Protein AF-A0A1T8H5L9-F1 (afdb_monomer_lite)

Sequence (57 aa):
MRVNAVALHLVPGTPETGLWCEICLLPSRYEVALYALVGDSAPIHVGTFHGCDGHQA

Structure (mmCIF, N/CA/C/O backbone):
data_AF-A0A1T8H5L9-F1
#
_entry.id   AF-A0A1T8H5L9-F1
#
loop_
_atom_site.group_PDB
_atom_site.id
_atom_site.type_symbol
_atom_site.label_atom_id
_atom_site.label_alt_id
_atom_site.label_comp_id
_atom_site.label_asym_id
_atom_site.label_entity_id
_atom_site.label_seq_id
_atom_site.pdbx_PDB_ins_code
_atom_site.Cartn_x
_atom_site.Cartn_y
_atom_site.Cartn_z
_atom_site.occupancy
_atom_site.B_iso_or_equiv
_atom_site.auth_seq_id
_atom_site.auth_comp_id
_atom_site.auth_asym_id
_atom_site.auth_atom_id
_atom_site.pdbx_PDB_model_num
ATOM 1 N N . MET A 1 1 ? 27.580 11.061 -6.400 1.00 41.94 1 MET A N 1
ATOM 2 C CA . MET A 1 1 ? 26.511 10.051 -6.239 1.00 41.94 1 MET A CA 1
ATOM 3 C C . MET A 1 1 ? 25.267 10.614 -6.918 1.00 41.94 1 MET A C 1
ATOM 5 O O . MET A 1 1 ? 24.833 11.684 -6.514 1.00 41.94 1 MET A O 1
ATOM 9 N N . ARG A 1 2 ? 24.775 10.017 -8.013 1.00 54.47 2 ARG A N 1
ATOM 10 C CA . ARG A 1 2 ? 23.500 10.436 -8.626 1.00 54.47 2 ARG A CA 1
ATOM 11 C C . ARG A 1 2 ? 22.372 9.805 -7.810 1.00 54.47 2 ARG A C 1
ATOM 13 O O . ARG A 1 2 ? 22.375 8.592 -7.638 1.00 54.47 2 ARG A O 1
ATOM 20 N N . VAL A 1 3 ? 21.461 10.618 -7.287 1.00 50.94 3 VAL A N 1
ATOM 21 C CA . VAL A 1 3 ? 20.236 10.125 -6.649 1.00 50.94 3 VAL A CA 1
ATOM 22 C C . VAL A 1 3 ? 19.232 9.892 -7.774 1.00 50.94 3 VAL A C 1
ATOM 24 O O . VAL A 1 3 ? 18.820 10.844 -8.432 1.00 50.94 3 VAL A O 1
ATOM 27 N N . ASN A 1 4 ? 18.900 8.631 -8.052 1.00 58.75 4 ASN A N 1
ATOM 28 C CA . ASN A 1 4 ? 17.810 8.312 -8.971 1.00 58.75 4 ASN A CA 1
ATOM 29 C C . ASN A 1 4 ? 16.492 8.620 -8.257 1.00 58.75 4 ASN A C 1
ATOM 31 O O . ASN A 1 4 ? 16.323 8.244 -7.097 1.00 58.75 4 ASN A O 1
ATOM 35 N N . ALA A 1 5 ? 15.572 9.309 -8.931 1.00 60.12 5 ALA A N 1
ATOM 36 C CA . ALA A 1 5 ? 14.222 9.472 -8.413 1.00 60.12 5 ALA A CA 1
ATOM 37 C C . ALA A 1 5 ? 13.576 8.083 -8.284 1.00 60.12 5 ALA A C 1
ATOM 39 O O . ALA A 1 5 ? 13.542 7.329 -9.256 1.00 60.12 5 ALA A O 1
ATOM 40 N N . VAL A 1 6 ? 13.105 7.741 -7.084 1.00 60.59 6 VAL A N 1
ATOM 41 C CA . VAL A 1 6 ? 12.372 6.499 -6.816 1.00 60.59 6 VAL A CA 1
ATOM 42 C C . VAL A 1 6 ? 10.903 6.860 -6.665 1.00 60.59 6 VAL A C 1
ATOM 44 O O . VAL A 1 6 ? 10.542 7.625 -5.772 1.00 60.59 6 VAL A O 1
ATOM 47 N N . ALA A 1 7 ? 10.060 6.317 -7.5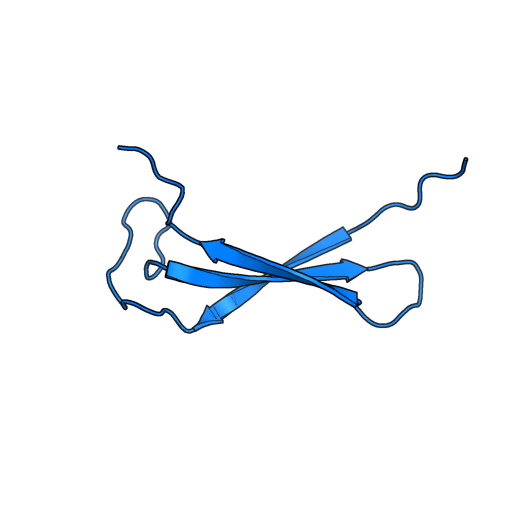38 1.00 63.97 7 ALA A N 1
ATOM 48 C CA . ALA A 1 7 ? 8.617 6.339 -7.341 1.00 63.97 7 ALA A CA 1
ATOM 49 C C . ALA A 1 7 ? 8.202 5.069 -6.586 1.00 63.97 7 ALA A C 1
ATOM 51 O O . ALA A 1 7 ? 8.613 3.966 -6.954 1.00 63.97 7 ALA A O 1
ATOM 52 N N . LEU A 1 8 ? 7.407 5.242 -5.527 1.00 62.97 8 LEU A N 1
ATOM 53 C CA . LEU A 1 8 ? 6.798 4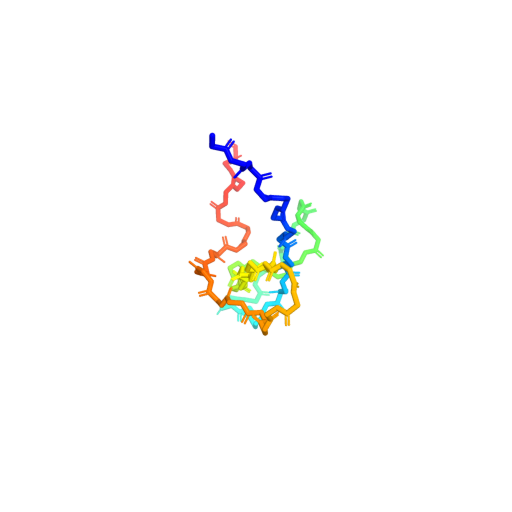.156 -4.760 1.00 62.97 8 LEU A CA 1
ATOM 54 C C . LEU A 1 8 ? 5.350 3.987 -5.219 1.00 62.97 8 LEU A C 1
ATOM 56 O O . LEU A 1 8 ? 4.568 4.935 -5.149 1.00 62.97 8 LEU A O 1
ATOM 60 N N . HIS A 1 9 ? 4.994 2.787 -5.675 1.00 60.91 9 HIS A N 1
ATOM 61 C CA . HIS A 1 9 ? 3.605 2.429 -5.962 1.00 60.91 9 HIS A CA 1
ATOM 62 C C . HIS A 1 9 ? 3.056 1.581 -4.813 1.00 60.91 9 HIS A C 1
ATOM 64 O O . HIS A 1 9 ? 3.626 0.537 -4.496 1.00 60.91 9 HIS A O 1
ATOM 70 N N . LEU A 1 10 ? 1.976 2.059 -4.190 1.00 63.66 10 LEU A N 1
ATOM 71 C CA . LEU A 1 10 ? 1.278 1.397 -3.090 1.00 63.66 10 LEU A CA 1
ATOM 72 C C . LEU A 1 10 ? 0.034 0.700 -3.641 1.00 63.66 10 LEU A C 1
ATOM 74 O O . LEU A 1 10 ? -0.849 1.365 -4.182 1.00 63.66 10 LEU A O 1
ATOM 78 N N . VAL A 1 11 ? -0.041 -0.621 -3.489 1.00 68.00 11 VAL A N 1
ATOM 79 C CA . VAL A 1 11 ? -1.203 -1.414 -3.913 1.00 68.00 11 VAL A CA 1
ATOM 80 C C . VAL A 1 11 ? -1.846 -2.038 -2.674 1.00 68.00 11 VAL A C 1
ATOM 82 O O . VAL A 1 11 ? -1.184 -2.838 -2.010 1.00 68.00 11 VAL A O 1
ATOM 85 N N . PRO A 1 12 ? -3.102 -1.686 -2.337 1.00 66.94 12 PRO A N 1
ATOM 86 C CA . PRO A 1 12 ? -3.838 -2.356 -1.272 1.00 66.94 12 PRO A CA 1
ATOM 87 C C . PRO A 1 12 ? -4.101 -3.815 -1.652 1.00 66.94 12 PRO A C 1
ATOM 89 O O . PRO A 1 12 ? -4.642 -4.101 -2.721 1.00 66.94 12 PRO A O 1
ATOM 92 N N . GLY A 1 13 ? -3.702 -4.727 -0.779 1.00 72.06 13 GLY A N 1
ATOM 93 C CA . GLY A 1 13 ? -3.936 -6.158 -0.879 1.00 72.06 13 GLY A CA 1
ATOM 94 C C . GLY A 1 13 ? -5.237 -6.593 -0.209 1.00 72.06 13 GLY A C 1
ATOM 95 O O . GLY A 1 13 ? -6.145 -5.799 0.048 1.00 72.06 13 GLY A O 1
ATOM 96 N N . THR A 1 14 ? -5.321 -7.893 0.072 1.00 71.62 14 THR A N 1
ATOM 97 C CA . THR A 1 14 ? -6.484 -8.501 0.729 1.00 71.62 14 THR A CA 1
ATOM 98 C C . THR A 1 14 ? -6.466 -8.168 2.224 1.00 71.62 14 THR A C 1
ATOM 100 O O . THR A 1 14 ? -5.400 -8.212 2.838 1.00 71.62 14 THR A O 1
ATOM 103 N N . PRO A 1 15 ? -7.612 -7.836 2.838 1.00 68.94 15 PRO A N 1
ATOM 104 C CA . PRO A 1 15 ? -7.669 -7.609 4.276 1.00 68.94 15 PRO A CA 1
ATOM 105 C C . PRO A 1 15 ? -7.556 -8.904 5.080 1.00 68.94 15 PRO A C 1
ATOM 107 O O . PRO A 1 15 ? -8.196 -9.898 4.744 1.00 68.94 15 PRO A O 1
ATOM 110 N N . GLU A 1 16 ? -6.804 -8.872 6.179 1.00 71.81 16 GLU A N 1
ATOM 111 C CA . GLU A 1 16 ? -6.634 -10.029 7.070 1.00 71.81 16 GLU A CA 1
ATOM 112 C C . GLU A 1 16 ? -7.776 -10.184 8.077 1.00 71.81 16 GLU A C 1
ATOM 114 O O . GLU A 1 16 ? -8.169 -11.300 8.406 1.00 71.81 16 GLU A O 1
ATOM 119 N N . THR A 1 17 ? -8.310 -9.070 8.588 1.00 67.12 17 THR A N 1
ATOM 120 C CA . THR A 1 17 ? -9.301 -9.096 9.683 1.00 67.12 17 THR A CA 1
ATOM 121 C C . THR A 1 17 ? -10.697 -8.648 9.256 1.00 67.12 17 THR A C 1
ATOM 123 O O . THR A 1 17 ? -11.669 -8.917 9.958 1.00 67.12 17 THR A O 1
ATOM 126 N N . GLY A 1 18 ? -10.820 -7.953 8.118 1.00 66.62 18 GLY A N 1
ATOM 127 C CA . GLY A 1 18 ? -12.095 -7.448 7.592 1.00 66.62 18 GLY A CA 1
ATOM 128 C C . GLY A 1 18 ? -12.779 -6.365 8.443 1.00 66.62 18 GLY A C 1
ATOM 129 O O . GLY A 1 18 ? -13.842 -5.883 8.057 1.00 66.62 18 GLY A O 1
ATOM 130 N N . LEU A 1 19 ? -12.196 -5.954 9.576 1.00 69.75 19 LEU A N 1
ATOM 131 C CA . LEU A 1 19 ? -12.748 -4.908 10.442 1.00 69.75 19 LEU A CA 1
ATOM 132 C C . LEU A 1 19 ? -12.556 -3.541 9.786 1.00 69.75 19 LEU A C 1
ATOM 134 O O . LEU A 1 19 ? -11.428 -3.180 9.476 1.00 69.75 19 LEU A O 1
ATOM 138 N N . TRP A 1 20 ? -13.622 -2.775 9.574 1.00 75.44 20 TRP A N 1
ATOM 139 C CA . TRP A 1 20 ? -13.538 -1.447 8.957 1.00 75.44 20 TRP A CA 1
ATOM 140 C C . TRP A 1 20 ? -12.826 -0.429 9.863 1.00 75.44 20 TRP A C 1
ATOM 142 O O . TRP A 1 20 ? -13.179 -0.286 11.032 1.00 75.44 20 TRP A O 1
ATOM 152 N N . CYS A 1 21 ? -11.848 0.305 9.322 1.00 74.88 21 CYS A N 1
ATOM 153 C CA . CYS A 1 21 ? -11.205 1.431 9.997 1.00 74.88 21 CYS A CA 1
ATOM 154 C C . CYS A 1 21 ? -11.858 2.750 9.562 1.00 74.88 21 CYS A C 1
ATOM 156 O O . CYS A 1 21 ? -11.781 3.128 8.394 1.00 74.88 21 CYS A O 1
ATOM 158 N N . GLU A 1 22 ? -12.443 3.495 10.501 1.00 77.50 22 GLU A N 1
ATOM 159 C CA . GLU A 1 22 ? -13.132 4.767 10.214 1.00 77.50 22 GLU A CA 1
ATOM 160 C C . GLU A 1 22 ? -12.190 5.914 9.824 1.00 77.50 22 GLU A C 1
ATOM 162 O O . GLU A 1 22 ? -12.618 6.880 9.201 1.00 77.50 22 GLU A O 1
ATOM 167 N N . ILE A 1 23 ? -10.900 5.804 10.150 1.00 75.44 23 ILE A N 1
ATOM 168 C CA . ILE A 1 23 ? -9.900 6.825 9.815 1.00 75.44 23 ILE A CA 1
ATOM 169 C C . ILE A 1 23 ? -9.302 6.552 8.427 1.00 75.44 23 ILE A C 1
ATOM 171 O O . ILE A 1 23 ? -9.173 7.468 7.621 1.00 75.44 23 ILE A O 1
ATOM 175 N N . CYS A 1 24 ? -8.947 5.295 8.125 1.00 73.06 24 CYS A N 1
ATOM 176 C CA . CYS A 1 24 ? -8.442 4.918 6.798 1.00 73.06 24 CYS A CA 1
ATOM 177 C C . CYS A 1 24 ? -9.548 4.777 5.748 1.00 73.06 24 CYS A C 1
ATOM 179 O O . CYS A 1 24 ? -9.232 4.752 4.562 1.00 73.06 24 CYS A O 1
ATOM 181 N N . LEU A 1 25 ? -10.810 4.635 6.172 1.00 75.31 25 LEU A N 1
ATOM 182 C CA . LEU A 1 25 ? -11.953 4.297 5.316 1.00 75.31 25 LEU A CA 1
ATOM 183 C C . LEU A 1 25 ? -11.685 3.052 4.452 1.00 75.31 25 LEU A C 1
ATOM 185 O O . LEU A 1 25 ? -12.025 3.003 3.271 1.00 75.31 25 LEU A O 1
ATOM 189 N N . LEU A 1 26 ? -11.038 2.056 5.061 1.00 73.06 26 LEU A N 1
ATOM 190 C CA . LEU A 1 26 ? -10.655 0.780 4.462 1.00 73.06 26 LEU A CA 1
ATOM 191 C C . LEU A 1 26 ? -10.754 -0.336 5.516 1.00 73.06 26 LEU A C 1
ATOM 193 O O . LEU A 1 26 ? -10.702 -0.051 6.718 1.00 73.06 26 LEU A O 1
ATOM 197 N N . PRO A 1 27 ? -10.870 -1.612 5.106 1.00 74.69 27 PRO A N 1
ATOM 198 C CA . PRO A 1 27 ? -10.687 -2.740 6.014 1.00 74.69 27 PRO A CA 1
ATOM 199 C C . PRO A 1 27 ? -9.309 -2.682 6.690 1.00 74.69 27 PRO A C 1
ATOM 201 O O . PRO A 1 27 ? -8.330 -2.316 6.055 1.00 74.69 27 PRO A O 1
ATOM 204 N N . SER A 1 28 ? -9.217 -3.050 7.961 1.00 72.00 28 SER A N 1
ATOM 205 C CA . SER A 1 28 ? -7.986 -3.011 8.751 1.00 72.00 28 SER A CA 1
ATOM 206 C C . SER A 1 28 ? -7.093 -4.226 8.495 1.00 72.00 28 SER A C 1
ATOM 208 O O . SER A 1 28 ? -7.569 -5.301 8.113 1.00 72.00 28 SER A O 1
ATOM 210 N N . ARG A 1 29 ? -5.784 -4.039 8.721 1.00 74.62 29 ARG A N 1
ATOM 211 C CA . ARG A 1 29 ? -4.729 -5.027 8.455 1.00 74.62 29 ARG A CA 1
ATOM 212 C C . ARG A 1 29 ? -4.782 -5.576 7.036 1.00 74.62 29 ARG A C 1
ATOM 214 O O . ARG A 1 29 ? -4.845 -6.779 6.817 1.00 74.62 29 ARG A O 1
ATOM 221 N N . TYR A 1 30 ? -4.818 -4.677 6.064 1.00 75.12 30 TYR A N 1
ATOM 222 C CA . TYR A 1 30 ? -4.595 -5.047 4.673 1.00 75.12 30 TYR A CA 1
ATOM 223 C C . TYR A 1 30 ? -3.105 -4.962 4.371 1.00 75.12 30 TYR A C 1
ATOM 225 O O . TYR A 1 30 ? -2.430 -4.021 4.794 1.00 75.12 30 TYR A O 1
ATOM 233 N N . GLU A 1 31 ? -2.585 -5.938 3.641 1.00 79.12 31 GL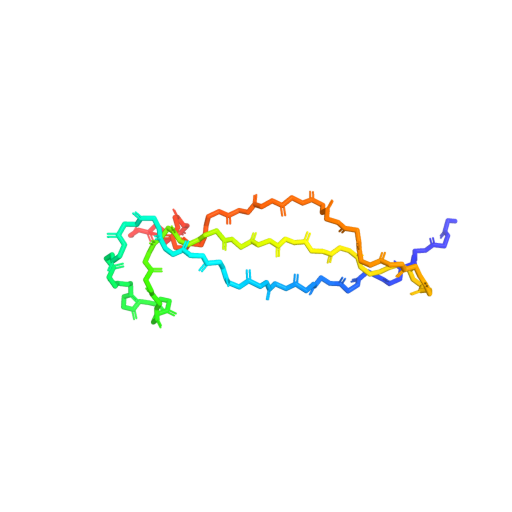U A N 1
ATOM 234 C CA . GLU A 1 31 ? -1.203 -5.879 3.181 1.00 79.12 31 GLU A CA 1
ATOM 235 C C . GLU A 1 31 ? -1.062 -4.789 2.117 1.00 79.12 31 GLU A C 1
ATOM 237 O O . GLU A 1 31 ? -1.871 -4.696 1.198 1.00 79.12 31 GLU A O 1
ATOM 242 N N . VAL A 1 32 ? -0.034 -3.954 2.215 1.00 78.19 32 VAL A N 1
ATOM 243 C CA . VAL A 1 32 ? 0.331 -2.989 1.178 1.00 78.19 32 VAL A CA 1
ATOM 244 C C . VAL A 1 32 ? 1.683 -3.385 0.627 1.00 78.19 32 VAL A C 1
ATOM 246 O O . VAL A 1 32 ? 2.688 -3.333 1.337 1.00 78.19 32 VAL A O 1
ATOM 249 N N . ALA A 1 33 ? 1.711 -3.772 -0.646 1.00 81.19 33 ALA A N 1
ATOM 250 C CA . ALA A 1 33 ? 2.953 -4.064 -1.345 1.00 81.19 33 ALA A CA 1
ATOM 251 C C . ALA A 1 33 ? 3.623 -2.768 -1.815 1.00 81.19 33 ALA A C 1
ATOM 253 O O . ALA A 1 33 ? 2.961 -1.868 -2.346 1.00 81.19 33 ALA A O 1
ATOM 254 N N . LEU A 1 34 ? 4.942 -2.690 -1.631 1.00 81.44 34 LEU A N 1
ATOM 255 C CA . LEU A 1 34 ? 5.778 -1.584 -2.080 1.00 81.44 34 LEU A CA 1
ATOM 256 C C . LEU A 1 34 ? 6.616 -2.039 -3.259 1.00 81.44 34 LEU A C 1
ATOM 258 O O . LEU A 1 34 ? 7.369 -3.016 -3.180 1.00 81.44 34 LEU A O 1
ATOM 262 N N . TYR A 1 35 ? 6.537 -1.258 -4.328 1.00 82.31 35 TYR A N 1
ATOM 263 C CA . TYR A 1 35 ? 7.363 -1.443 -5.507 1.00 82.31 35 TYR A CA 1
ATOM 264 C C . TYR A 1 35 ? 8.236 -0.218 -5.738 1.00 82.31 35 TYR A C 1
ATOM 266 O O . TYR A 1 35 ? 7.736 0.909 -5.754 1.00 82.31 35 TYR A O 1
ATOM 274 N N . ALA A 1 36 ? 9.531 -0.447 -5.945 1.00 81.12 36 ALA A N 1
ATOM 275 C CA . ALA A 1 36 ? 10.451 0.565 -6.435 1.00 81.12 36 ALA A CA 1
ATOM 276 C C . 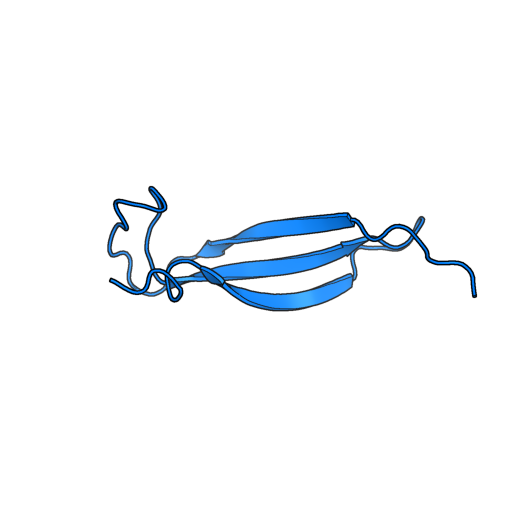ALA A 1 36 ? 10.467 0.548 -7.967 1.00 81.12 36 ALA A C 1
ATOM 278 O O . ALA A 1 36 ? 10.701 -0.492 -8.591 1.00 81.12 36 ALA A O 1
ATOM 279 N N . LEU A 1 37 ? 10.242 1.717 -8.565 1.00 80.94 37 LEU A N 1
ATOM 280 C CA . LEU A 1 37 ? 10.405 1.949 -9.999 1.00 80.94 37 LEU A CA 1
ATOM 281 C C . LEU A 1 37 ? 11.761 2.626 -10.236 1.00 80.94 37 LEU A C 1
ATOM 283 O O . LEU A 1 37 ? 11.996 3.729 -9.740 1.00 80.94 37 LEU A O 1
ATOM 287 N N . VAL A 1 38 ? 12.663 1.956 -10.961 1.00 79.19 38 VAL A N 1
ATOM 288 C CA . VAL A 1 38 ? 14.033 2.434 -11.222 1.00 79.19 38 VAL A CA 1
ATOM 289 C C . VAL A 1 38 ? 14.289 2.467 -12.728 1.00 79.19 38 VAL A C 1
ATOM 291 O O . VAL A 1 38 ? 14.577 1.438 -13.339 1.00 79.19 38 VAL A O 1
ATOM 294 N N . GLY A 1 39 ? 14.210 3.661 -13.324 1.00 77.00 39 GLY A N 1
ATOM 295 C CA . GLY A 1 39 ? 14.378 3.848 -14.770 1.00 77.00 39 GLY A CA 1
ATOM 296 C C . GLY A 1 3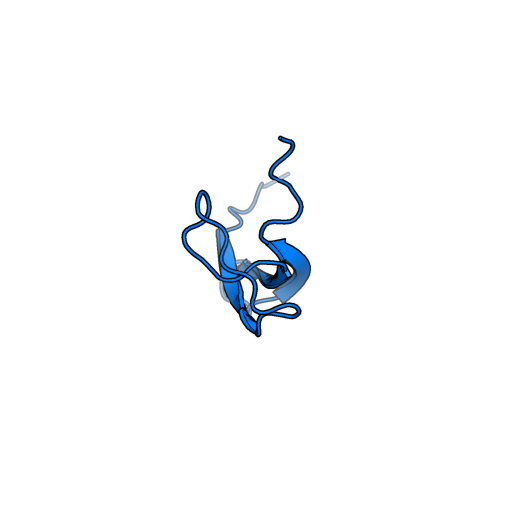9 ? 13.406 2.981 -15.575 1.00 77.00 39 GLY A C 1
ATOM 297 O O . GLY A 1 39 ? 12.241 2.868 -15.208 1.00 77.00 39 GLY A O 1
ATOM 298 N N . ASP A 1 40 ? 13.913 2.322 -16.616 1.00 77.00 40 ASP A N 1
ATOM 299 C CA . ASP A 1 40 ? 13.135 1.437 -17.499 1.00 77.00 40 ASP A CA 1
ATOM 300 C C . ASP A 1 40 ? 13.083 -0.026 -17.004 1.00 77.00 40 ASP A C 1
ATOM 302 O O . ASP A 1 40 ? 12.804 -0.951 -17.769 1.00 77.00 40 ASP A O 1
ATOM 306 N N . SER A 1 41 ? 13.394 -0.267 -15.725 1.00 75.12 41 SER A N 1
ATOM 307 C CA . SER A 1 41 ? 13.370 -1.613 -15.136 1.00 75.12 41 SER A CA 1
ATOM 308 C C . SER A 1 41 ? 11.943 -2.054 -14.807 1.00 75.12 41 SER A C 1
ATOM 310 O O . SER A 1 41 ? 11.084 -1.233 -14.482 1.00 75.12 41 SER A O 1
ATOM 312 N N . ALA A 1 42 ? 11.702 -3.368 -14.795 1.00 82.19 42 ALA A N 1
ATOM 313 C CA . ALA A 1 42 ? 10.478 -3.915 -14.215 1.00 82.19 42 ALA A CA 1
ATOM 314 C C . ALA A 1 42 ? 10.340 -3.492 -12.732 1.00 82.19 42 ALA A C 1
ATOM 316 O O . ALA A 1 42 ? 11.362 -3.346 -12.052 1.00 82.19 42 ALA A O 1
ATOM 317 N N . PRO A 1 43 ? 9.110 -3.315 -12.210 1.00 83.56 43 PRO A N 1
ATOM 318 C CA . PRO A 1 43 ? 8.898 -2.961 -10.810 1.00 83.56 43 PRO A CA 1
ATOM 319 C C . PRO A 1 43 ? 9.570 -3.958 -9.861 1.00 83.56 43 PRO A C 1
ATOM 321 O O . PRO A 1 43 ? 9.368 -5.168 -9.975 1.00 83.56 43 PRO A O 1
ATOM 324 N N . ILE A 1 44 ? 10.348 -3.452 -8.904 1.00 85.00 44 ILE A N 1
ATOM 325 C CA . I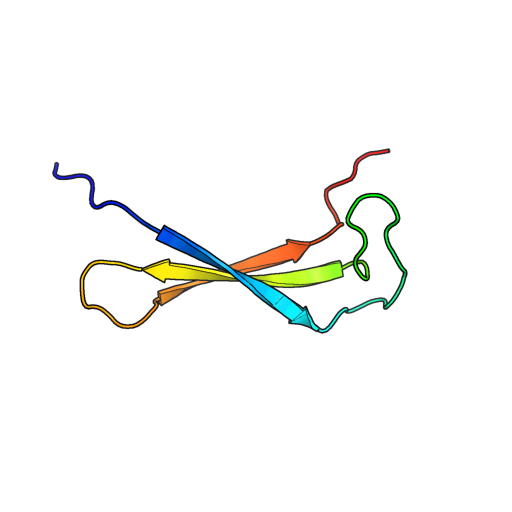LE A 1 44 ? 11.054 -4.279 -7.919 1.00 85.00 44 ILE A CA 1
ATOM 326 C C . ILE A 1 44 ? 10.231 -4.293 -6.637 1.00 85.00 44 ILE A C 1
ATOM 328 O O . ILE A 1 44 ? 10.028 -3.242 -6.034 1.00 85.00 44 ILE A O 1
ATOM 332 N N . HIS A 1 45 ? 9.769 -5.466 -6.204 1.00 85.62 45 HIS A N 1
ATOM 333 C CA . HIS A 1 45 ? 9.125 -5.606 -4.899 1.00 85.62 45 HIS A CA 1
ATOM 334 C C . HIS A 1 45 ? 10.159 -5.375 -3.792 1.00 85.62 45 HIS A C 1
ATOM 336 O O . HIS A 1 45 ? 11.146 -6.106 -3.708 1.00 85.62 45 HIS A O 1
ATOM 342 N N . VAL A 1 46 ? 9.948 -4.347 -2.969 1.00 86.06 46 VAL A N 1
ATOM 343 C CA . VAL A 1 46 ? 10.894 -3.952 -1.910 1.00 86.06 46 VAL A CA 1
ATOM 344 C C . VAL A 1 46 ? 10.403 -4.289 -0.506 1.00 86.06 46 VAL A C 1
ATOM 346 O O . VAL A 1 46 ? 11.189 -4.246 0.435 1.00 86.06 46 VAL A O 1
ATOM 349 N N . GLY A 1 47 ? 9.133 -4.660 -0.359 1.00 83.62 47 GLY A N 1
ATOM 350 C CA . GLY A 1 47 ? 8.579 -5.126 0.903 1.00 83.62 47 GLY A CA 1
ATOM 351 C C . GLY A 1 47 ? 7.071 -4.961 0.975 1.00 83.62 47 GLY A C 1
ATOM 352 O O . GLY A 1 47 ? 6.442 -4.414 0.069 1.00 83.62 47 GLY A O 1
ATOM 353 N N . THR A 1 48 ? 6.518 -5.408 2.093 1.00 81.38 48 THR A N 1
ATOM 354 C CA . THR A 1 48 ? 5.115 -5.245 2.463 1.00 81.38 48 THR A CA 1
ATOM 355 C C . THR A 1 48 ? 5.028 -4.587 3.838 1.00 81.38 48 THR A C 1
ATOM 357 O O . THR A 1 48 ? 5.891 -4.800 4.692 1.00 81.38 48 THR A O 1
ATOM 360 N N . PHE A 1 49 ? 4.000 -3.773 4.062 1.00 76.50 49 PHE A N 1
ATOM 361 C CA . PHE A 1 49 ? 3.593 -3.361 5.410 1.00 76.50 49 PHE A CA 1
ATOM 362 C C . PHE A 1 49 ? 2.093 -3.583 5.588 1.00 76.50 49 PHE A C 1
ATOM 364 O O . PHE A 1 49 ? 1.346 -3.590 4.611 1.00 76.50 49 PHE A O 1
ATOM 371 N N . HIS A 1 50 ? 1.642 -3.728 6.830 1.00 75.56 50 HIS A N 1
ATOM 372 C CA . HIS A 1 50 ? 0.215 -3.803 7.130 1.00 75.56 50 HIS A CA 1
ATOM 373 C C . HIS A 1 50 ? -0.353 -2.389 7.285 1.00 75.56 50 HIS A C 1
ATOM 375 O O . HIS A 1 50 ? 0.068 -1.613 8.148 1.00 75.56 50 HIS A O 1
ATOM 381 N N . GLY A 1 51 ? -1.299 -2.036 6.419 1.00 70.00 51 GLY A N 1
ATOM 382 C CA . GLY A 1 51 ? -2.099 -0.827 6.551 1.00 70.00 51 GLY A CA 1
ATOM 383 C C . GLY A 1 51 ? -3.017 -0.897 7.777 1.00 70.00 51 GLY A C 1
ATOM 384 O O . GLY A 1 51 ? -3.413 -1.977 8.215 1.00 70.00 51 GLY A O 1
ATOM 385 N N . CYS A 1 52 ? -3.365 0.268 8.329 1.00 72.12 52 CYS A N 1
ATOM 386 C CA . CYS A 1 52 ? -4.166 0.468 9.550 1.00 72.12 52 CYS A CA 1
ATOM 387 C C . CYS A 1 52 ? -3.531 0.092 10.903 1.00 72.12 52 CYS A C 1
ATOM 389 O O . CYS A 1 52 ? -4.083 0.508 11.917 1.00 72.12 52 CYS A O 1
ATOM 391 N N . ASP A 1 53 ? -2.391 -0.604 10.978 1.00 66.88 53 ASP A N 1
ATOM 392 C CA . ASP A 1 53 ? -1.765 -0.933 12.280 1.00 66.88 53 ASP A CA 1
ATOM 393 C C . ASP A 1 53 ? -1.121 0.280 12.989 1.00 66.88 53 ASP A C 1
ATOM 395 O O . ASP A 1 53 ? -0.747 0.205 14.157 1.00 66.88 53 ASP A O 1
ATOM 399 N N . GLY A 1 54 ? -0.996 1.414 12.289 1.00 54.69 54 GLY A N 1
ATOM 400 C CA . GLY A 1 54 ? -0.303 2.618 12.758 1.00 54.69 54 GLY A CA 1
ATOM 401 C C . GLY A 1 54 ? -1.191 3.719 13.339 1.00 54.69 54 GLY A C 1
ATOM 402 O O . GLY A 1 54 ? -0.678 4.790 13.659 1.00 54.69 54 GLY A O 1
ATOM 403 N N . HIS A 1 55 ? -2.504 3.510 13.463 1.00 59.44 55 HIS A N 1
ATOM 404 C CA . HIS A 1 55 ? -3.377 4.493 14.105 1.00 59.44 55 HIS A CA 1
ATOM 405 C C . HIS A 1 55 ? -3.294 4.276 15.608 1.00 59.44 55 HIS A C 1
ATOM 407 O O . HIS A 1 55 ? -4.106 3.568 16.197 1.00 59.44 55 HIS A O 1
ATOM 413 N N . GLN A 1 56 ? -2.248 4.828 16.219 1.00 48.06 56 GLN A N 1
ATOM 414 C CA . GLN A 1 56 ? -2.236 4.968 17.666 1.00 48.06 56 GLN A CA 1
ATOM 415 C C . GLN A 1 56 ? -3.455 5.814 18.051 1.00 48.06 56 GLN A C 1
ATOM 417 O O . GLN A 1 56 ? -3.653 6.895 17.496 1.00 48.06 56 GLN A O 1
ATOM 422 N N . ALA A 1 57 ? -4.301 5.249 18.913 1.00 47.75 57 ALA A N 1
ATOM 423 C CA . ALA A 1 57 ? -5.398 5.961 19.554 1.00 47.75 57 ALA A CA 1
ATOM 424 C C . ALA A 1 57 ? -4.883 7.168 20.350 1.00 47.75 57 ALA A C 1
ATOM 426 O O . ALA A 1 57 ? -3.752 7.076 20.886 1.00 47.75 57 ALA A O 1
#

pLDDT: mean 71.11, std 10.21, range [41.94, 86.06]

Organism: NCBI:txid1962118

Foldseek 3Di:
DDDFDWDWDWDWADADPQPADPVVRDGFFTKIWIWTDGPPDDTDTPDIDTPPPPPDD

Secondary structure (DSSP, 8-state):
------EEEEEEEEESS-PEETTTTEESSEEEEEEEE-TTSPPEEEEEEETTTT---

Radius of gyration: 14.32 Å; chains: 1; bounding box: 40×20×37 Å